Protein AF-A0A0S7WQP8-F1 (afdb_monomer)

Radius of gyration: 23.81 Å; Cα contacts (8 Å, |Δi|>4): 93; chains: 1; bounding box: 30×78×49 Å

Solvent-accessible surface area (backbone atoms only — not comparable to full-atom values): 6131 Å² total; per-residue (Å²): 136,82,84,69,79,60,65,67,52,53,52,51,51,52,51,50,54,52,50,60,65,62,56,69,69,72,78,66,79,83,74,61,92,82,62,80,79,69,82,63,61,58,80,59,18,74,70,36,51,55,74,55,48,72,45,39,51,50,76,40,57,34,70,70,79,49,92,58,90,68,17,20,76,43,75,50,67,76,52,100,57,60,54,73,49,70,92,72,92,73,80,77,84,133

Sequence (94 aa):
MARPLLEMKASRIAALLIMLAVVSPLAVNALSAEAQDNLLQNPGFEDGAAGWEYSGGVLTYTNNPVYCGSRAAIFIISEAEGYIYQTIPVSPEA

Mean predicted aligned error: 14.84 Å

pLDDT: mean 77.84, std 21.51, range [47.09, 98.38]

Structure (mmCIF, N/CA/C/O backbone):
data_AF-A0A0S7WQP8-F1
#
_entry.id   AF-A0A0S7WQP8-F1
#
loop_
_atom_site.group_PDB
_atom_site.id
_atom_site.type_symbol
_atom_site.label_atom_id
_atom_site.label_alt_id
_atom_site.label_comp_id
_atom_site.label_asym_id
_atom_site.label_entity_id
_atom_site.label_seq_id
_atom_site.pdbx_PDB_ins_code
_atom_site.Cartn_x
_atom_site.Cartn_y
_atom_site.Cartn_z
_atom_site.occupancy
_atom_site.B_iso_or_equiv
_atom_site.auth_seq_id
_atom_site.auth_comp_id
_atom_site.auth_asym_id
_atom_site.auth_atom_id
_atom_site.pdbx_PDB_model_num
ATOM 1 N N . MET A 1 1 ? 9.859 -61.996 34.574 1.00 49.06 1 MET A N 1
ATOM 2 C CA . MET A 1 1 ? 8.884 -61.295 33.708 1.00 49.06 1 MET A CA 1
ATOM 3 C C . MET A 1 1 ? 9.325 -59.850 33.551 1.00 49.06 1 MET A C 1
ATOM 5 O O . MET A 1 1 ? 9.248 -59.094 34.508 1.00 49.06 1 MET A O 1
ATOM 9 N N . ALA A 1 2 ? 9.849 -59.484 32.383 1.00 47.34 2 ALA A N 1
ATOM 10 C CA . ALA A 1 2 ? 10.238 -58.113 32.072 1.0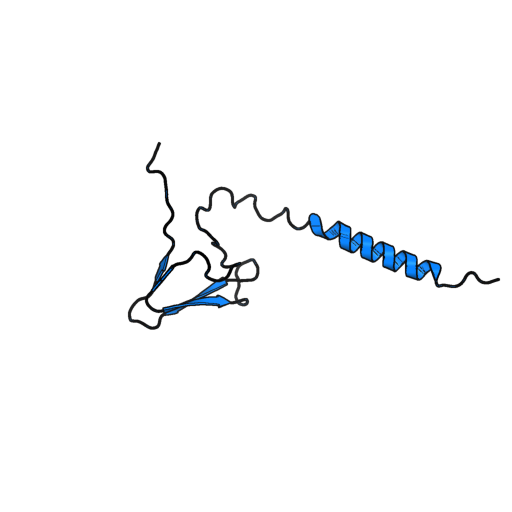0 47.34 2 ALA A CA 1
ATOM 11 C C . ALA A 1 2 ? 9.007 -57.350 31.554 1.00 47.34 2 ALA A C 1
ATOM 13 O O . ALA A 1 2 ? 8.452 -57.721 30.522 1.00 47.34 2 ALA A O 1
ATOM 14 N N . ARG A 1 3 ? 8.563 -56.307 32.271 1.00 52.78 3 ARG A N 1
ATOM 15 C CA . ARG A 1 3 ? 7.616 -55.315 31.730 1.00 52.78 3 ARG A CA 1
ATOM 16 C C . ARG A 1 3 ? 8.320 -54.608 30.563 1.00 52.78 3 ARG A C 1
ATOM 18 O O . ARG A 1 3 ? 9.387 -54.038 30.793 1.00 52.78 3 ARG A O 1
ATOM 25 N N . PRO A 1 4 ? 7.809 -54.678 29.324 1.00 52.72 4 PRO A N 1
ATOM 26 C CA . PRO A 1 4 ? 8.564 -54.224 28.171 1.00 52.72 4 PRO A CA 1
ATOM 27 C C . PRO A 1 4 ? 8.600 -52.695 28.111 1.00 52.72 4 PRO A C 1
ATOM 29 O O . PRO A 1 4 ? 7.637 -52.008 28.445 1.00 52.72 4 PRO A O 1
ATOM 32 N N . LEU A 1 5 ? 9.730 -52.191 27.623 1.00 52.19 5 LEU A N 1
ATOM 33 C CA . LEU A 1 5 ? 10.133 -50.802 27.361 1.00 52.19 5 LEU A CA 1
ATOM 34 C C . LEU A 1 5 ? 9.134 -49.929 26.550 1.00 52.19 5 LEU A C 1
ATOM 36 O O . LEU A 1 5 ? 9.464 -48.793 26.202 1.00 52.19 5 LEU A O 1
ATOM 40 N N . LEU A 1 6 ? 7.958 -50.456 26.196 1.00 52.19 6 LEU A N 1
ATOM 41 C CA . LEU A 1 6 ? 6.955 -4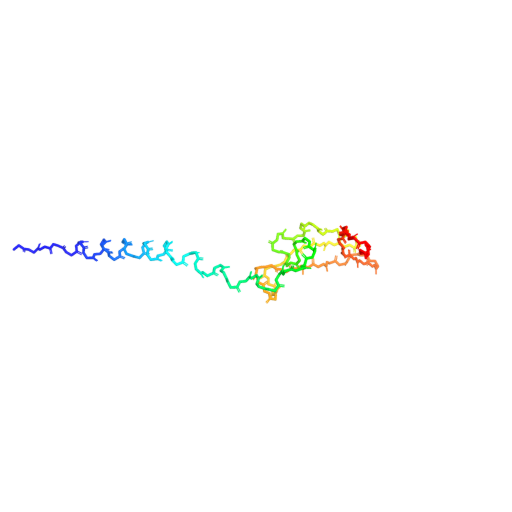9.824 25.335 1.00 52.19 6 LEU A CA 1
ATOM 42 C C . LEU A 1 6 ? 6.152 -48.736 26.073 1.00 52.19 6 LEU A C 1
ATOM 44 O O . LEU A 1 6 ? 5.906 -47.667 25.518 1.00 52.19 6 LEU A O 1
ATOM 48 N N . GLU A 1 7 ? 5.838 -48.962 27.351 1.00 53.31 7 GLU A N 1
ATOM 49 C CA . GLU A 1 7 ? 5.044 -48.045 28.191 1.00 53.31 7 GLU A CA 1
ATOM 50 C C . GLU A 1 7 ? 5.738 -46.683 28.407 1.00 53.31 7 GLU A C 1
ATOM 52 O O . GLU A 1 7 ? 5.098 -45.633 28.456 1.00 53.31 7 GLU A O 1
ATOM 57 N N . MET A 1 8 ? 7.076 -46.666 28.466 1.00 53.44 8 MET A N 1
ATOM 58 C CA . MET A 1 8 ? 7.849 -45.447 28.741 1.00 53.44 8 MET A CA 1
ATOM 59 C C . MET A 1 8 ? 8.024 -44.546 27.504 1.00 53.44 8 MET A C 1
ATOM 61 O O . MET A 1 8 ? 8.244 -43.343 27.643 1.00 53.44 8 MET A O 1
ATOM 65 N N . LYS A 1 9 ? 7.925 -45.098 26.285 1.00 53.00 9 LYS A N 1
ATOM 66 C CA . LYS A 1 9 ? 8.028 -44.327 25.031 1.00 53.00 9 LYS A CA 1
ATOM 67 C C . LYS A 1 9 ? 6.686 -43.712 24.634 1.00 53.00 9 LYS A C 1
ATOM 69 O O . LYS A 1 9 ? 6.658 -42.548 24.244 1.00 53.00 9 LYS A O 1
ATOM 74 N N . ALA A 1 10 ? 5.584 -44.443 24.813 1.00 50.59 10 ALA A N 1
ATOM 75 C CA . ALA A 1 10 ? 4.235 -43.934 24.555 1.00 50.59 10 ALA A CA 1
ATOM 76 C C . ALA A 1 10 ? 3.868 -42.768 25.493 1.00 50.59 10 ALA A C 1
ATOM 78 O O . ALA A 1 10 ? 3.335 -41.760 25.039 1.00 50.59 10 ALA A O 1
ATOM 79 N N . SER A 1 11 ? 4.253 -42.852 26.775 1.00 53.97 11 SER A N 1
ATOM 80 C CA . SER A 1 11 ? 4.043 -41.777 27.757 1.00 53.97 11 SER A CA 1
ATOM 81 C C . SER A 1 11 ? 4.808 -40.490 27.412 1.00 53.97 11 SER A C 1
ATOM 83 O O . SER A 1 11 ? 4.258 -39.399 27.537 1.00 53.97 11 SER A O 1
ATOM 85 N N . ARG A 1 12 ? 6.041 -40.595 26.892 1.00 53.88 12 ARG A N 1
ATOM 86 C CA . ARG A 1 12 ? 6.823 -39.429 26.441 1.00 53.88 12 ARG A CA 1
ATOM 87 C C . ARG A 1 12 ? 6.249 -38.789 25.179 1.00 53.88 12 ARG A C 1
ATOM 89 O O . ARG A 1 12 ? 6.261 -37.572 25.080 1.00 53.88 12 ARG A O 1
ATOM 96 N N . ILE A 1 13 ? 5.732 -39.586 24.242 1.00 54.59 13 ILE A N 1
ATOM 97 C CA . ILE A 1 13 ? 5.128 -39.088 22.994 1.00 54.59 13 ILE A CA 1
ATOM 98 C C . ILE A 1 13 ? 3.780 -38.411 23.273 1.00 54.59 13 ILE A C 1
ATOM 100 O O . ILE A 1 13 ? 3.540 -37.319 22.768 1.00 54.59 13 ILE A O 1
ATOM 104 N N . ALA A 1 14 ? 2.938 -38.994 24.132 1.00 53.28 14 ALA A N 1
ATOM 105 C CA . ALA A 1 14 ? 1.694 -38.361 24.567 1.00 53.28 14 ALA A CA 1
ATOM 106 C C . ALA A 1 14 ? 1.961 -37.072 25.365 1.00 53.28 14 ALA A C 1
ATOM 108 O O . ALA A 1 14 ? 1.317 -36.058 25.117 1.00 53.28 14 ALA A O 1
ATOM 109 N N . ALA A 1 15 ? 2.961 -37.068 26.255 1.00 54.12 15 ALA A N 1
ATOM 110 C CA . ALA A 1 15 ? 3.372 -35.863 26.976 1.00 54.12 15 ALA A CA 1
ATOM 111 C C . ALA A 1 15 ? 3.956 -34.783 26.046 1.00 54.12 15 ALA A C 1
ATOM 113 O O . ALA A 1 15 ? 3.666 -33.609 26.247 1.00 54.12 15 ALA A O 1
ATOM 114 N N . LEU A 1 16 ? 4.723 -35.148 25.007 1.00 52.12 16 LEU A N 1
ATOM 115 C CA . LEU A 1 16 ? 5.216 -34.193 24.004 1.00 52.12 16 LEU A CA 1
ATOM 116 C C . LEU A 1 16 ? 4.088 -33.623 23.137 1.00 52.12 16 LEU A C 1
ATOM 118 O O . LEU A 1 16 ? 4.118 -32.435 22.850 1.00 52.12 16 LEU A O 1
ATOM 122 N N . LEU A 1 17 ? 3.094 -34.425 22.745 1.00 51.94 17 LEU A N 1
ATOM 123 C CA . LEU A 1 17 ? 1.939 -33.947 21.972 1.00 51.94 17 LEU A CA 1
ATOM 124 C C . LEU A 1 17 ? 1.010 -33.057 22.812 1.00 51.94 17 LEU A C 1
ATOM 126 O O . LEU A 1 17 ? 0.484 -32.075 22.298 1.00 51.94 17 LEU A O 1
ATOM 130 N N . ILE A 1 18 ? 0.865 -33.340 24.110 1.00 52.62 18 ILE A N 1
ATOM 131 C CA . ILE A 1 18 ? 0.120 -32.482 25.043 1.00 52.62 18 ILE A CA 1
ATOM 132 C C . ILE A 1 18 ? 0.907 -31.195 25.345 1.00 52.62 18 ILE A C 1
ATOM 134 O O . ILE A 1 18 ? 0.320 -30.119 25.338 1.00 52.62 18 ILE A O 1
ATOM 138 N N . MET A 1 19 ? 2.233 -31.251 25.528 1.00 51.62 19 MET A N 1
ATOM 139 C CA . MET A 1 19 ? 3.052 -30.038 25.683 1.00 51.62 19 MET A CA 1
ATOM 140 C C . MET A 1 19 ? 3.093 -29.198 24.398 1.00 51.62 19 MET A C 1
ATOM 142 O O . MET A 1 19 ? 3.027 -27.976 24.480 1.00 51.62 19 MET A O 1
ATOM 146 N N . LEU A 1 20 ? 3.114 -29.821 23.215 1.00 47.09 20 LEU A N 1
ATOM 147 C CA . LEU A 1 20 ? 3.046 -29.108 21.937 1.00 47.09 20 LEU A CA 1
ATOM 148 C C . LEU A 1 20 ? 1.671 -28.453 21.716 1.00 47.09 20 LEU A C 1
ATOM 150 O O . LEU A 1 20 ? 1.615 -27.379 21.136 1.00 47.09 20 LEU A O 1
ATOM 154 N N . ALA A 1 21 ? 0.585 -29.038 22.237 1.00 50.62 21 ALA A N 1
ATOM 155 C CA . ALA A 1 21 ? -0.763 -28.465 22.167 1.00 50.62 21 ALA A CA 1
ATOM 156 C C . ALA A 1 21 ? -1.040 -27.356 23.207 1.00 50.62 21 ALA A C 1
ATOM 158 O O . ALA A 1 21 ? -1.935 -26.540 23.001 1.00 50.62 21 ALA A O 1
ATOM 159 N N . VAL A 1 22 ? -0.286 -27.298 24.312 1.00 48.53 22 VAL A N 1
ATOM 160 C CA . VAL A 1 22 ? -0.473 -26.293 25.384 1.00 48.5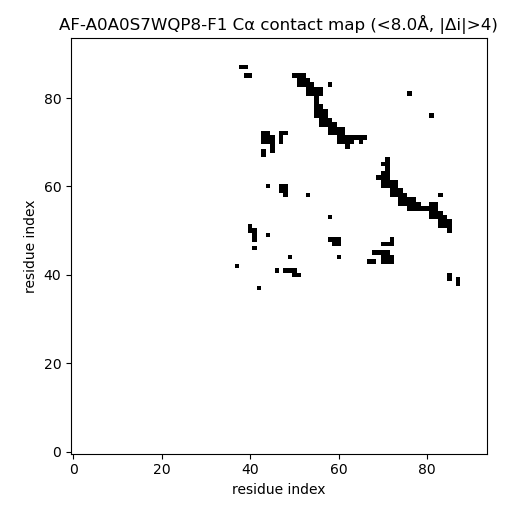3 22 VAL A CA 1
ATOM 161 C C . VAL A 1 22 ? 0.458 -25.083 25.229 1.00 48.53 22 VAL A C 1
ATOM 163 O O . VAL A 1 22 ? 0.145 -24.007 25.731 1.00 48.53 22 VAL A O 1
ATOM 166 N N . VAL A 1 23 ? 1.571 -25.202 24.497 1.00 47.78 23 VAL A N 1
ATOM 167 C CA . VAL A 1 23 ? 2.476 -24.062 24.237 1.00 47.78 23 VAL A CA 1
ATOM 168 C C . VAL A 1 23 ? 1.947 -23.136 23.126 1.00 47.78 23 VAL A C 1
ATOM 170 O O . VAL A 1 23 ? 2.336 -21.972 23.055 1.00 47.78 23 VAL A O 1
ATOM 173 N N . SER A 1 24 ? 1.008 -23.594 22.294 1.00 50.91 24 SER A N 1
ATOM 174 C CA . SER A 1 24 ? 0.507 -22.824 21.146 1.00 50.91 24 SER A CA 1
ATOM 175 C C . SER A 1 24 ? -0.381 -21.600 21.444 1.00 50.91 24 SER A C 1
ATOM 177 O O . SER A 1 24 ? -0.426 -20.739 20.571 1.00 50.91 24 SER A O 1
ATOM 179 N N . PRO A 1 25 ? -1.052 -21.423 22.604 1.00 48.66 25 PRO A N 1
ATOM 180 C CA . PRO A 1 25 ? -1.804 -20.184 22.844 1.00 48.66 25 PRO A CA 1
ATOM 181 C C . PRO A 1 25 ? -1.004 -19.064 23.527 1.00 48.66 25 PRO A C 1
ATOM 183 O O . PRO A 1 25 ? -1.430 -17.916 23.488 1.00 48.66 25 PRO A O 1
ATOM 186 N N . LEU A 1 26 ? 0.127 -19.350 24.186 1.00 48.31 26 LEU A N 1
ATOM 187 C CA . LEU A 1 26 ? 0.744 -18.375 25.107 1.00 48.31 26 LEU A CA 1
ATOM 188 C C . LEU A 1 26 ? 1.762 -17.425 24.457 1.00 48.31 26 LEU A C 1
ATOM 190 O O . LEU A 1 26 ? 2.100 -16.406 25.055 1.00 48.31 26 LEU A O 1
ATOM 194 N N . ALA A 1 27 ? 2.217 -17.705 23.234 1.00 48.06 27 ALA A N 1
ATOM 195 C CA . ALA A 1 27 ? 3.138 -16.832 22.499 1.00 48.06 27 ALA A CA 1
ATOM 196 C C . ALA A 1 27 ? 2.443 -15.879 21.507 1.00 48.06 27 ALA A C 1
ATOM 198 O O . ALA A 1 27 ? 3.125 -15.197 20.749 1.00 48.06 27 ALA A O 1
ATOM 199 N N . VAL A 1 28 ? 1.107 -15.807 21.500 1.00 48.75 28 VAL A N 1
ATOM 200 C CA . VAL A 1 28 ? 0.366 -14.878 20.620 1.00 48.75 28 VAL A CA 1
ATOM 201 C C . VAL A 1 28 ? 0.040 -13.552 21.328 1.00 48.75 28 VAL A C 1
ATOM 203 O O . VAL A 1 28 ? -0.260 -12.554 20.683 1.00 48.75 28 VAL A O 1
ATOM 206 N N . ASN A 1 29 ? 0.192 -13.474 22.653 1.00 50.28 29 ASN A N 1
ATOM 207 C CA . ASN A 1 29 ? -0.278 -12.325 23.437 1.00 50.28 29 ASN A CA 1
ATOM 208 C C . ASN A 1 29 ? 0.778 -11.229 23.690 1.00 50.28 29 ASN A C 1
ATOM 210 O O . ASN A 1 29 ? 0.544 -10.342 24.507 1.00 50.28 29 ASN A O 1
ATOM 214 N N . ALA A 1 30 ? 1.921 -11.254 22.995 1.00 52.09 30 ALA A N 1
ATOM 215 C CA . ALA A 1 30 ? 2.977 -10.238 23.123 1.00 52.09 30 ALA A CA 1
ATOM 216 C C . ALA A 1 30 ? 3.105 -9.293 21.907 1.00 52.09 30 ALA A C 1
ATOM 218 O O . ALA A 1 30 ? 4.106 -8.594 21.785 1.00 52.09 30 ALA A O 1
ATOM 219 N N . LEU A 1 31 ? 2.116 -9.246 21.007 1.00 53.19 31 LEU A N 1
ATOM 220 C CA . LEU A 1 31 ? 2.132 -8.375 19.821 1.00 53.19 31 LEU A CA 1
ATOM 221 C C . LEU A 1 31 ? 0.771 -7.701 19.601 1.00 53.19 31 LEU A C 1
ATOM 223 O O . LEU A 1 31 ? 0.083 -8.036 18.649 1.00 53.19 31 LEU A O 1
ATOM 227 N N . SER A 1 32 ? 0.348 -6.782 20.475 1.00 53.53 32 SER A N 1
ATOM 228 C CA . SER A 1 32 ? -0.710 -5.813 20.106 1.00 53.53 32 SER A CA 1
ATOM 229 C C . SER A 1 32 ? -0.932 -4.666 21.107 1.00 53.53 32 SER A C 1
ATOM 231 O O . SER A 1 32 ? -1.927 -3.958 20.986 1.00 53.53 32 SER A O 1
ATOM 233 N N . ALA A 1 33 ? -0.075 -4.443 22.107 1.00 49.06 33 ALA A N 1
ATOM 234 C CA . ALA A 1 33 ? -0.328 -3.356 23.065 1.00 49.06 33 ALA A CA 1
ATOM 235 C C . ALA A 1 33 ? -0.094 -1.942 22.477 1.00 49.06 33 ALA A C 1
ATOM 237 O O . ALA A 1 33 ? -0.576 -0.972 23.043 1.00 49.06 33 ALA A O 1
ATOM 238 N N . GLU A 1 34 ? 0.577 -1.834 21.322 1.00 50.09 34 GLU A N 1
ATOM 239 C CA . GLU A 1 34 ? 0.816 -0.573 20.587 1.00 50.09 34 GLU A CA 1
ATOM 240 C C . GLU A 1 34 ? -0.017 -0.475 19.288 1.00 50.09 34 GLU A C 1
ATOM 242 O O . GLU A 1 34 ? 0.101 0.484 18.532 1.00 50.09 34 GLU A O 1
ATOM 247 N N . ALA A 1 35 ? -0.865 -1.467 18.984 1.00 54.69 35 ALA A N 1
ATOM 248 C CA . ALA A 1 35 ? -1.715 -1.454 17.785 1.00 54.69 35 ALA A CA 1
ATOM 249 C C . ALA A 1 35 ? -3.053 -0.737 18.028 1.00 54.69 35 ALA A C 1
ATOM 251 O O . ALA A 1 35 ? -4.032 -1.004 17.333 1.00 54.69 35 ALA A O 1
ATOM 252 N N . GLN A 1 36 ? -3.127 0.117 19.050 1.00 56.16 36 GLN A N 1
ATOM 253 C CA . GLN A 1 36 ? -4.415 0.595 19.530 1.00 56.16 36 GLN A CA 1
ATOM 254 C C . GLN A 1 36 ? -5.010 1.757 18.716 1.00 56.16 36 GLN A C 1
ATOM 256 O O . GLN A 1 36 ? -6.158 2.066 18.970 1.00 56.16 36 GLN A O 1
ATOM 261 N N . ASP A 1 37 ? -4.339 2.314 17.694 1.00 72.50 37 ASP A N 1
ATOM 262 C CA . ASP A 1 37 ? -4.949 3.338 16.809 1.00 72.50 37 ASP A CA 1
ATOM 263 C C . ASP A 1 37 ? -4.408 3.350 15.357 1.00 72.50 37 ASP A C 1
ATOM 265 O O . ASP A 1 37 ? -4.386 4.387 14.692 1.00 72.50 37 ASP A O 1
ATOM 269 N N . ASN A 1 38 ? -3.945 2.219 14.807 1.00 85.50 38 ASN A N 1
ATOM 270 C CA . ASN A 1 38 ? -3.601 2.203 13.378 1.00 85.50 38 ASN A CA 1
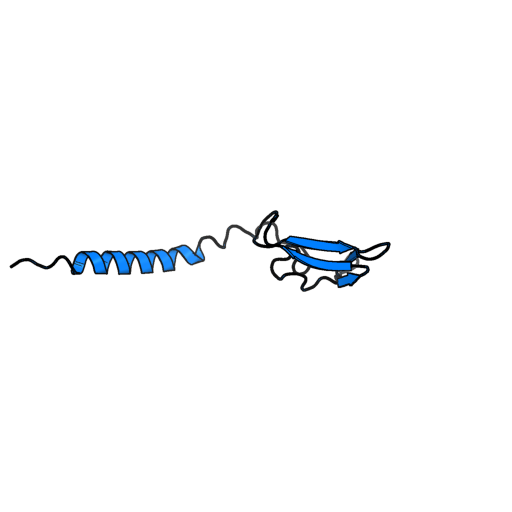ATOM 271 C C . ASN A 1 38 ? -4.861 2.000 12.526 1.00 85.50 38 ASN A C 1
ATOM 273 O O . ASN A 1 38 ? -5.425 0.909 12.491 1.00 85.50 38 ASN A O 1
ATOM 277 N N . LEU A 1 39 ? -5.283 3.054 11.826 1.00 91.50 39 LEU A N 1
ATOM 278 C CA . LEU A 1 39 ? -6.451 3.014 10.944 1.00 91.50 39 LEU A CA 1
ATOM 279 C C . LEU A 1 39 ? -6.177 2.339 9.591 1.00 91.50 39 LEU A C 1
ATOM 281 O O . LEU A 1 39 ? -7.123 2.028 8.867 1.00 91.50 39 LEU A O 1
ATOM 285 N N . LEU A 1 40 ? -4.908 2.140 9.223 1.00 94.19 40 LEU A N 1
ATOM 286 C CA . LEU A 1 40 ? -4.547 1.486 7.970 1.00 94.19 40 LEU A CA 1
ATOM 287 C C . LEU A 1 40 ? -4.952 0.014 8.010 1.00 94.19 40 LEU A C 1
ATOM 289 O O . LEU A 1 40 ? -4.720 -0.698 8.988 1.00 94.19 40 LEU A O 1
ATOM 293 N N . GLN A 1 41 ? -5.495 -0.466 6.900 1.00 94.19 41 GLN A N 1
ATOM 294 C CA . GLN A 1 41 ? -5.740 -1.886 6.701 1.00 94.19 41 GLN A CA 1
ATOM 295 C C . GLN A 1 41 ? -4.432 -2.561 6.292 1.00 94.19 41 GLN A C 1
ATOM 297 O O . GLN A 1 41 ? -3.711 -2.046 5.448 1.00 94.19 41 GLN A O 1
ATOM 302 N N . ASN A 1 42 ? -4.099 -3.718 6.869 1.00 95.44 42 ASN A N 1
ATOM 303 C CA . ASN A 1 42 ? -2.881 -4.459 6.504 1.00 95.44 42 ASN A CA 1
ATOM 304 C C . ASN A 1 42 ? -1.597 -3.573 6.452 1.00 95.44 42 ASN A C 1
ATOM 306 O O . ASN A 1 42 ? -0.889 -3.552 5.440 1.00 95.44 42 ASN A O 1
ATOM 310 N N . PRO A 1 43 ? -1.263 -2.824 7.526 1.00 94.06 43 PRO A N 1
ATOM 311 C CA . PRO A 1 43 ? -0.117 -1.907 7.524 1.00 94.06 43 PRO A CA 1
ATOM 312 C C . PRO A 1 43 ? 1.241 -2.622 7.455 1.00 94.06 43 PRO A C 1
ATOM 314 O O . PRO A 1 43 ? 2.241 -2.009 7.095 1.00 94.06 43 PRO A O 1
ATOM 317 N N . GLY A 1 44 ? 1.282 -3.908 7.819 1.00 94.56 44 GLY A N 1
ATOM 318 C CA . GLY A 1 44 ? 2.489 -4.737 7.788 1.00 94.56 44 GLY A CA 1
ATOM 319 C C . GLY A 1 44 ? 2.665 -5.565 6.512 1.00 94.56 44 GLY A C 1
ATOM 320 O O . GLY A 1 44 ? 3.674 -6.243 6.389 1.00 94.56 44 GLY A O 1
ATOM 321 N N . PHE A 1 45 ? 1.717 -5.533 5.566 1.00 97.19 45 PHE A N 1
ATOM 322 C CA . PHE A 1 45 ? 1.737 -6.353 4.340 1.00 97.19 45 PHE A CA 1
ATOM 323 C C . PHE A 1 45 ? 1.724 -7.877 4.573 1.00 97.19 45 PHE A C 1
ATOM 325 O O . PHE A 1 45 ? 2.071 -8.666 3.688 1.00 97.19 45 PHE A O 1
ATOM 332 N N . GLU A 1 46 ?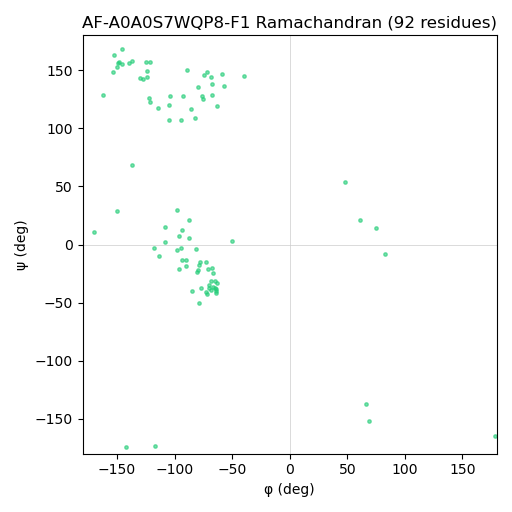 1.279 -8.317 5.751 1.00 97.06 46 GLU A N 1
ATOM 333 C CA . GLU A 1 46 ? 1.155 -9.738 6.096 1.00 97.06 46 GLU A CA 1
ATOM 334 C C . GLU A 1 46 ? 0.070 -10.435 5.260 1.00 97.06 46 GLU A C 1
ATOM 336 O O . GLU A 1 46 ? 0.194 -11.622 4.953 1.00 97.06 46 GLU A O 1
ATOM 341 N N . ASP A 1 47 ? -0.913 -9.683 4.758 1.00 96.50 47 ASP A N 1
ATOM 342 C CA . ASP A 1 47 ? -1.878 -10.149 3.750 1.00 96.50 47 ASP A CA 1
ATOM 343 C C . ASP A 1 47 ? -1.497 -9.720 2.315 1.00 96.50 47 ASP A C 1
ATOM 345 O O . ASP A 1 47 ? -2.329 -9.466 1.445 1.00 96.50 47 ASP A O 1
ATOM 349 N N . GLY A 1 48 ? -0.194 -9.582 2.055 1.00 95.62 48 GLY A N 1
ATOM 350 C CA . GLY A 1 48 ? 0.317 -9.103 0.775 1.00 95.62 48 GLY A CA 1
ATOM 351 C C . GLY A 1 48 ? -0.061 -7.642 0.526 1.00 95.62 48 GLY A C 1
ATOM 352 O O . GLY A 1 48 ? 0.030 -6.817 1.431 1.00 95.62 48 GLY A O 1
ATOM 353 N N . ALA A 1 49 ? -0.485 -7.320 -0.699 1.00 96.44 49 ALA A N 1
ATOM 354 C CA . ALA A 1 49 ? -0.902 -5.970 -1.095 1.00 96.44 49 ALA A CA 1
ATOM 355 C C . ALA A 1 49 ? -2.392 -5.673 -0.819 1.00 96.44 49 ALA A C 1
ATOM 357 O O . ALA A 1 49 ? -2.889 -4.623 -1.217 1.00 96.44 49 ALA A O 1
ATOM 358 N N . ALA A 1 50 ? -3.127 -6.582 -0.165 1.00 96.62 50 ALA A N 1
ATOM 359 C CA . ALA A 1 50 ? -4.550 -6.388 0.107 1.00 96.62 50 ALA A CA 1
ATOM 360 C C . ALA A 1 50 ? -4.799 -5.092 0.901 1.00 96.62 50 ALA A C 1
ATOM 362 O O . ALA A 1 50 ? -4.071 -4.790 1.850 1.00 96.62 50 ALA A O 1
ATOM 363 N N . GLY A 1 51 ? -5.821 -4.333 0.495 1.00 95.75 51 GLY A N 1
ATOM 364 C CA . GLY A 1 51 ? -6.185 -3.042 1.089 1.00 95.75 51 GLY A CA 1
ATOM 365 C C . GLY A 1 51 ? -5.378 -1.844 0.576 1.00 95.75 51 GLY A C 1
ATOM 366 O O . GLY A 1 51 ? -5.743 -0.716 0.887 1.00 95.75 51 GLY A O 1
ATOM 367 N N . TRP A 1 52 ? -4.322 -2.060 -0.215 1.00 97.88 52 TRP A N 1
ATOM 368 C CA . TRP A 1 52 ? -3.504 -0.998 -0.801 1.00 97.88 52 TRP A CA 1
ATOM 369 C C . TRP A 1 52 ? -3.816 -0.798 -2.283 1.00 97.88 52 TRP A C 1
ATOM 371 O O . TRP A 1 52 ? -3.742 -1.733 -3.079 1.00 97.88 52 TRP A O 1
ATOM 381 N N . GLU A 1 53 ? -4.090 0.446 -2.653 1.00 98.38 53 GLU A N 1
ATOM 382 C CA . GLU A 1 53 ? -4.174 0.885 -4.043 1.00 98.38 53 GLU A CA 1
ATOM 383 C C . GLU A 1 53 ? -2.792 1.346 -4.521 1.00 98.38 53 GLU A C 1
ATOM 385 O O . GLU A 1 53 ? -1.978 1.833 -3.729 1.00 98.38 53 GLU A O 1
ATOM 390 N N . TYR A 1 54 ? -2.511 1.203 -5.816 1.00 98.06 54 TYR A N 1
ATOM 391 C CA . TYR A 1 54 ? -1.234 1.609 -6.398 1.00 98.06 54 TYR A CA 1
ATOM 392 C C . TYR A 1 54 ? -1.367 2.046 -7.857 1.00 98.06 54 TYR A C 1
ATOM 394 O O . TYR A 1 54 ? -2.252 1.597 -8.583 1.00 98.06 54 TYR A O 1
ATOM 402 N N . SER A 1 55 ? -0.457 2.917 -8.293 1.00 98.38 55 SER A N 1
ATOM 403 C CA . SER A 1 55 ? -0.349 3.372 -9.683 1.00 98.38 55 SER A CA 1
ATOM 404 C C . SER A 1 55 ? 1.107 3.670 -10.047 1.00 98.38 55 SER A C 1
ATOM 406 O O . SER A 1 55 ? 1.931 3.910 -9.162 1.00 98.38 55 SER A O 1
ATOM 408 N N . GLY A 1 56 ? 1.439 3.635 -11.339 1.00 98.31 56 GLY A N 1
ATOM 409 C CA . GLY A 1 56 ? 2.796 3.896 -11.839 1.00 98.31 56 GLY A CA 1
ATOM 410 C C . GLY A 1 56 ? 3.807 2.762 -11.606 1.00 98.31 56 GLY A C 1
ATOM 411 O O . GLY A 1 56 ? 5.021 2.953 -11.721 1.00 98.31 56 GLY A O 1
ATOM 412 N N . GLY A 1 57 ? 3.331 1.567 -11.250 1.00 98.00 57 GLY A N 1
ATOM 413 C CA . GLY A 1 57 ? 4.182 0.429 -10.917 1.00 98.00 57 GLY A CA 1
ATOM 414 C C . GLY A 1 57 ? 3.407 -0.817 -10.502 1.00 98.00 57 GLY A C 1
ATOM 415 O O . GLY A 1 57 ? 2.197 -0.917 -10.702 1.00 98.00 57 GLY A O 1
ATOM 416 N N . VAL A 1 58 ? 4.118 -1.765 -9.890 1.00 98.06 58 VAL A N 1
ATOM 417 C CA . VAL A 1 58 ? 3.556 -3.001 -9.328 1.00 98.06 58 VAL A CA 1
ATOM 418 C C . VAL A 1 58 ? 3.868 -3.073 -7.839 1.00 98.06 58 VAL A C 1
ATOM 420 O O . VAL A 1 58 ? 5.037 -3.061 -7.445 1.00 98.06 58 VAL A O 1
ATOM 423 N N . LEU A 1 59 ? 2.824 -3.180 -7.016 1.00 98.38 59 LEU A N 1
ATOM 424 C CA . LEU A 1 59 ? 2.938 -3.474 -5.590 1.00 98.38 59 LEU A CA 1
ATOM 425 C C . LEU A 1 59 ? 2.824 -4.986 -5.355 1.00 98.38 59 LEU A C 1
ATOM 427 O O . LEU A 1 59 ? 1.880 -5.638 -5.798 1.00 98.38 59 LEU A O 1
ATOM 431 N N . THR A 1 60 ? 3.793 -5.546 -4.641 1.00 97.06 60 THR A N 1
ATOM 432 C CA . THR A 1 60 ? 3.820 -6.950 -4.220 1.00 97.06 60 THR A CA 1
ATOM 433 C C . THR A 1 60 ? 4.407 -7.070 -2.812 1.00 97.06 60 THR A C 1
ATOM 435 O O . THR A 1 60 ? 4.667 -6.061 -2.155 1.00 97.06 60 THR A O 1
ATOM 438 N N . TYR A 1 61 ? 4.617 -8.294 -2.333 1.00 96.81 61 TYR A N 1
ATOM 439 C CA . TYR A 1 61 ? 5.265 -8.560 -1.054 1.00 96.81 61 TYR A CA 1
ATOM 440 C C . TYR A 1 61 ? 6.520 -9.420 -1.221 1.00 96.81 61 TYR A C 1
ATOM 442 O O . TYR A 1 61 ? 6.665 -10.179 -2.178 1.00 96.81 61 TYR A O 1
ATOM 450 N N . THR A 1 62 ? 7.417 -9.328 -0.245 1.00 97.50 62 THR A N 1
ATOM 451 C CA . THR A 1 62 ? 8.559 -10.228 -0.074 1.00 97.50 62 THR A CA 1
ATOM 452 C C . THR A 1 62 ? 8.550 -10.843 1.314 1.00 97.50 62 THR A C 1
ATOM 454 O O . THR A 1 62 ? 7.984 -10.273 2.239 1.00 97.50 62 THR A O 1
ATOM 457 N N . ASN A 1 63 ? 9.210 -11.989 1.463 1.00 97.69 63 ASN A N 1
ATOM 458 C CA . ASN A 1 63 ? 9.490 -12.614 2.755 1.00 97.69 63 ASN A CA 1
ATOM 459 C C . ASN A 1 63 ? 10.908 -12.312 3.271 1.00 97.69 63 ASN A C 1
ATOM 461 O O . ASN A 1 63 ? 11.263 -12.732 4.369 1.00 97.69 63 ASN A O 1
ATOM 465 N N . ASN A 1 64 ? 11.736 -11.620 2.479 1.00 95.12 64 ASN A N 1
ATOM 466 C CA . ASN A 1 64 ? 13.084 -11.198 2.855 1.00 95.12 64 ASN A CA 1
ATOM 467 C C . ASN A 1 64 ? 13.574 -10.073 1.914 1.00 95.12 64 ASN A C 1
ATOM 469 O O . ASN A 1 64 ? 13.543 -10.264 0.695 1.00 95.12 64 ASN A O 1
ATOM 473 N N . PRO A 1 65 ? 14.064 -8.932 2.422 1.00 94.25 65 PRO A N 1
ATOM 474 C CA . PRO A 1 65 ? 14.106 -8.532 3.830 1.00 94.25 65 PRO A CA 1
ATOM 475 C C . PRO A 1 65 ? 12.721 -8.172 4.378 1.00 94.25 65 PRO A C 1
ATOM 477 O O . PRO A 1 65 ? 11.875 -7.654 3.656 1.00 94.25 65 PRO A O 1
ATOM 480 N N . VAL A 1 66 ? 12.513 -8.431 5.669 1.00 96.00 66 VAL A N 1
ATOM 481 C CA . VAL A 1 66 ? 11.324 -8.009 6.427 1.00 96.00 66 V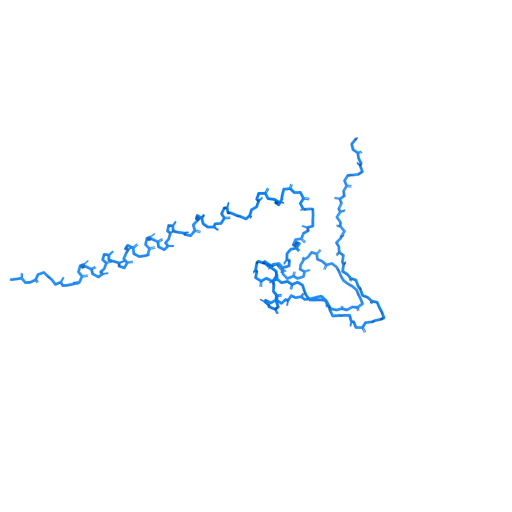AL A CA 1
ATOM 482 C C . VAL A 1 66 ? 11.773 -7.330 7.717 1.00 96.00 66 VAL A C 1
ATOM 484 O O . VAL A 1 66 ? 12.790 -7.715 8.294 1.00 96.00 66 VAL A O 1
ATOM 487 N N . TYR A 1 67 ? 11.055 -6.293 8.150 1.00 90.81 67 TYR A N 1
ATOM 488 C CA . TYR A 1 67 ? 11.368 -5.593 9.402 1.00 90.81 67 TYR A CA 1
ATOM 489 C C . TYR A 1 67 ? 10.853 -6.375 10.616 1.00 90.81 67 TYR A C 1
ATOM 491 O O . TYR A 1 67 ? 11.592 -6.646 11.560 1.00 90.81 67 TYR A O 1
ATOM 499 N N . CYS A 1 68 ? 9.583 -6.766 10.562 1.00 88.69 68 CYS A N 1
ATOM 500 C CA . CYS A 1 68 ? 8.914 -7.626 11.524 1.00 88.69 68 CYS A CA 1
ATOM 501 C C . CYS A 1 68 ? 7.893 -8.495 10.778 1.00 88.69 68 CYS A C 1
ATOM 503 O O . CYS A 1 68 ? 7.621 -8.248 9.606 1.00 88.69 68 CYS A O 1
ATOM 505 N N . GLY A 1 69 ? 7.351 -9.515 11.444 1.00 93.31 69 GLY A N 1
ATOM 506 C CA . GLY A 1 69 ? 6.418 -10.436 10.800 1.00 93.31 69 GLY A CA 1
ATOM 507 C C . GLY A 1 69 ? 7.094 -11.320 9.750 1.00 93.31 69 GLY A C 1
ATOM 508 O O . GLY A 1 69 ? 8.268 -11.674 9.883 1.00 93.31 69 GLY A O 1
ATOM 509 N N . SER A 1 70 ? 6.326 -11.739 8.746 1.00 96.62 70 SER A N 1
ATOM 510 C CA . SER A 1 70 ? 6.786 -12.646 7.689 1.00 96.62 70 SER A CA 1
ATOM 511 C C . SER A 1 70 ? 6.830 -11.984 6.320 1.00 96.62 70 SER A C 1
ATOM 513 O O . SER A 1 70 ? 7.339 -12.609 5.383 1.00 96.62 70 SER A O 1
ATOM 515 N N . ARG A 1 71 ? 6.277 -10.775 6.168 1.00 97.56 71 ARG A N 1
ATOM 516 C CA . ARG A 1 71 ? 6.186 -10.085 4.883 1.00 97.56 71 ARG A CA 1
ATOM 517 C C . ARG A 1 71 ? 6.529 -8.601 4.996 1.00 97.56 71 ARG A C 1
ATOM 519 O O . ARG A 1 71 ? 6.485 -7.994 6.054 1.00 97.56 71 ARG A O 1
ATOM 526 N N . ALA A 1 72 ? 6.912 -8.026 3.864 1.00 97.19 72 ALA A N 1
ATOM 527 C CA . ALA A 1 72 ? 7.073 -6.590 3.676 1.00 97.19 72 ALA A CA 1
ATOM 528 C C . ALA A 1 72 ? 6.688 -6.223 2.240 1.00 97.19 72 ALA A C 1
ATOM 530 O O . ALA A 1 72 ? 6.782 -7.064 1.342 1.00 97.19 72 ALA A O 1
ATOM 531 N N . ALA A 1 73 ? 6.280 -4.977 2.005 1.00 97.38 73 ALA A N 1
ATOM 532 C CA . ALA A 1 73 ? 6.005 -4.495 0.657 1.00 97.38 73 ALA A CA 1
ATOM 533 C C . ALA A 1 73 ? 7.272 -4.382 -0.194 1.00 97.38 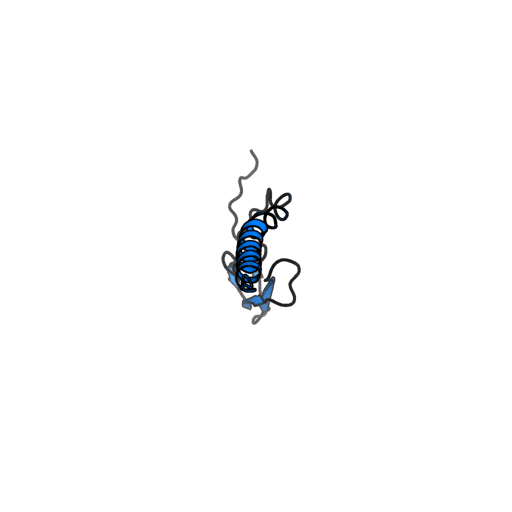73 ALA A C 1
ATOM 535 O O . ALA A 1 73 ? 8.321 -3.934 0.269 1.00 97.38 73 ALA A O 1
ATOM 536 N N . ILE A 1 74 ? 7.122 -4.686 -1.480 1.00 97.31 74 ILE A N 1
ATOM 537 C CA . ILE A 1 74 ? 8.011 -4.218 -2.540 1.00 97.31 74 ILE A CA 1
ATOM 538 C C . ILE A 1 74 ? 7.154 -3.467 -3.549 1.00 97.31 74 ILE A C 1
ATOM 540 O O . ILE A 1 74 ? 6.188 -4.016 -4.077 1.00 97.31 74 ILE A O 1
ATOM 544 N N . PHE A 1 75 ? 7.542 -2.232 -3.850 1.00 98.12 75 PHE A N 1
ATOM 545 C CA . PHE A 1 75 ? 6.930 -1.447 -4.909 1.00 98.12 75 PHE A CA 1
ATOM 546 C C . PHE A 1 75 ? 7.948 -1.194 -6.020 1.00 98.12 75 PHE A C 1
ATOM 548 O O . PHE A 1 75 ? 8.998 -0.593 -5.791 1.00 98.12 75 PHE A O 1
ATOM 555 N N . ILE A 1 76 ? 7.650 -1.701 -7.217 1.00 97.81 76 ILE A N 1
ATOM 556 C CA . ILE A 1 76 ? 8.506 -1.572 -8.399 1.00 97.81 76 ILE A CA 1
ATOM 557 C C . ILE A 1 76 ? 7.874 -0.528 -9.310 1.00 97.81 76 ILE A C 1
ATOM 559 O O . ILE A 1 76 ? 6.850 -0.793 -9.938 1.00 97.81 76 ILE A O 1
ATOM 563 N N . ILE A 1 77 ? 8.490 0.649 -9.379 1.00 98.00 77 ILE A N 1
ATOM 564 C CA . ILE A 1 77 ? 8.049 1.742 -10.250 1.00 98.00 77 ILE A CA 1
ATOM 565 C C . ILE A 1 77 ? 8.458 1.418 -11.689 1.00 98.00 77 ILE A C 1
ATOM 567 O O . ILE A 1 77 ? 9.622 1.112 -11.953 1.00 98.00 77 ILE A O 1
ATOM 571 N N . SER A 1 78 ? 7.499 1.477 -12.612 1.00 97.25 78 SER A N 1
ATOM 572 C CA . SER A 1 78 ? 7.718 1.234 -14.047 1.00 97.25 78 SER A CA 1
ATOM 573 C C . SER A 1 78 ? 7.403 2.447 -14.924 1.00 97.25 78 SER A C 1
ATOM 575 O O . SER A 1 78 ? 7.592 2.388 -16.137 1.00 97.25 78 SER A O 1
ATOM 577 N N . GLU A 1 79 ? 6.925 3.534 -14.323 1.00 97.50 79 GLU A N 1
ATOM 578 C CA . GLU A 1 79 ? 6.609 4.798 -14.988 1.00 97.50 79 GLU A CA 1
ATOM 579 C C . GLU A 1 79 ? 7.501 5.938 -14.465 1.00 97.50 79 GLU A C 1
ATOM 581 O O . GLU A 1 79 ? 8.451 5.706 -13.717 1.00 97.50 79 GLU A O 1
ATOM 586 N N . ALA A 1 80 ? 7.237 7.179 -14.890 1.00 97.25 80 ALA A N 1
ATOM 587 C CA . ALA A 1 80 ? 7.998 8.345 -14.431 1.00 97.25 80 ALA A CA 1
ATOM 588 C C . ALA A 1 80 ? 7.820 8.605 -12.923 1.00 97.25 80 ALA A C 1
ATOM 590 O O . ALA A 1 80 ? 8.743 9.078 -12.264 1.00 97.25 80 ALA A O 1
ATOM 591 N N . GLU A 1 81 ? 6.646 8.268 -12.388 1.00 96.94 81 GLU A N 1
ATOM 592 C CA . GLU A 1 81 ? 6.282 8.381 -10.979 1.00 96.94 81 GLU A CA 1
ATOM 593 C C . GLU A 1 81 ? 5.468 7.149 -10.573 1.00 96.94 81 GLU A C 1
ATOM 595 O O . GLU A 1 81 ? 4.834 6.514 -11.414 1.00 96.94 81 GLU A O 1
ATOM 600 N N . GLY A 1 82 ? 5.463 6.814 -9.284 1.00 97.69 82 GLY A N 1
ATOM 601 C CA . GLY A 1 82 ? 4.628 5.747 -8.749 1.00 97.69 82 GLY A CA 1
ATOM 602 C C . GLY A 1 82 ? 4.307 5.983 -7.282 1.00 97.69 82 GLY A C 1
ATOM 603 O O . GLY A 1 82 ? 5.111 6.554 -6.544 1.00 97.69 82 GLY A O 1
ATOM 604 N N . TYR A 1 83 ? 3.132 5.535 -6.856 1.00 97.81 83 TYR A N 1
ATOM 605 C CA . TYR A 1 83 ? 2.658 5.707 -5.488 1.00 97.81 83 TYR A CA 1
ATOM 606 C C . TYR A 1 83 ? 1.751 4.555 -5.060 1.00 97.81 83 TYR A C 1
ATOM 608 O O . TYR A 1 83 ? 1.118 3.894 -5.886 1.00 97.81 83 TYR A O 1
ATOM 616 N N . ILE A 1 84 ? 1.685 4.352 -3.745 1.00 98.38 84 ILE A N 1
ATOM 617 C CA . ILE A 1 84 ? 0.749 3.444 -3.081 1.00 98.38 84 ILE A CA 1
ATOM 618 C C . ILE A 1 84 ? -0.038 4.241 -2.044 1.00 98.38 84 ILE A C 1
ATOM 620 O O . ILE A 1 84 ? 0.512 5.157 -1.427 1.00 98.38 84 ILE A O 1
ATOM 624 N N . TYR A 1 85 ? -1.314 3.930 -1.856 1.00 98.12 85 TYR A N 1
ATOM 625 C CA . TYR A 1 85 ? -2.164 4.660 -0.920 1.00 98.12 85 TYR A CA 1
ATOM 626 C C . TYR A 1 85 ? -3.298 3.795 -0.368 1.00 98.12 85 TYR A C 1
ATOM 628 O O . TYR A 1 85 ? -3.646 2.754 -0.922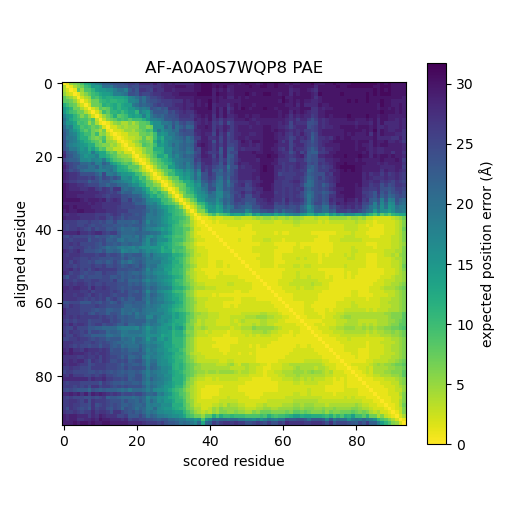 1.00 98.12 85 TYR A O 1
ATOM 636 N N . GLN A 1 86 ? -3.888 4.263 0.731 1.00 97.88 86 GLN A N 1
ATOM 637 C CA . GLN A 1 86 ? -5.188 3.810 1.217 1.00 97.88 86 GLN A CA 1
ATOM 638 C C . GLN A 1 86 ? -6.083 5.018 1.434 1.00 97.88 86 GLN A C 1
ATOM 640 O O . GLN A 1 86 ? -5.635 6.061 1.911 1.00 97.88 86 GLN A O 1
ATOM 645 N N . THR A 1 87 ? -7.363 4.871 1.114 1.00 96.19 87 THR A N 1
ATOM 646 C CA . THR A 1 87 ? -8.376 5.856 1.484 1.00 96.19 87 THR A CA 1
ATOM 647 C C . THR A 1 87 ? -9.012 5.424 2.795 1.00 96.19 87 THR A C 1
ATOM 649 O O . THR A 1 87 ? -9.784 4.469 2.832 1.00 96.19 87 THR A O 1
ATOM 652 N N . ILE A 1 88 ? -8.685 6.137 3.871 1.00 93.38 88 ILE A N 1
ATOM 653 C CA . ILE A 1 88 ? -9.215 5.869 5.207 1.00 93.38 88 ILE A CA 1
ATOM 654 C C . ILE A 1 88 ? -10.261 6.933 5.554 1.00 93.38 88 ILE A C 1
ATOM 656 O O . ILE A 1 88 ? -9.924 8.120 5.575 1.00 93.38 88 ILE A O 1
ATOM 660 N N . PRO A 1 89 ? -11.523 6.554 5.828 1.00 89.81 89 PRO A N 1
ATOM 661 C CA . PRO A 1 89 ? -12.499 7.497 6.348 1.00 89.81 89 PRO A CA 1
ATOM 662 C C . PRO A 1 89 ? -12.094 7.916 7.764 1.00 89.81 89 PRO A C 1
ATOM 664 O O . PRO A 1 89 ? -11.864 7.076 8.632 1.00 89.81 89 PRO A O 1
ATOM 667 N N . VAL A 1 90 ? -12.033 9.224 7.999 1.00 88.12 90 VAL A N 1
ATOM 668 C CA . VAL A 1 90 ? -11.751 9.814 9.312 1.00 88.12 90 VAL A CA 1
ATOM 669 C C . VAL A 1 90 ? -12.879 10.763 9.692 1.00 88.12 90 VAL A C 1
ATOM 671 O O . VAL A 1 90 ? -13.504 11.369 8.820 1.00 88.12 90 VAL A O 1
ATOM 674 N N . SER A 1 91 ? -13.145 10.903 10.991 1.00 87.31 91 SER A N 1
ATOM 675 C CA . SER A 1 91 ? -14.004 11.989 11.457 1.00 87.31 91 SER A CA 1
ATOM 676 C C . SER A 1 91 ? -13.197 13.288 11.409 1.00 87.31 91 SER A C 1
ATOM 678 O O . SER A 1 91 ? -12.132 13.331 12.029 1.00 87.31 91 SER A O 1
ATOM 680 N N . PRO A 1 92 ? -13.664 14.356 10.735 1.00 82.88 92 PRO A N 1
ATOM 681 C CA . PRO A 1 92 ? -13.221 15.692 11.115 1.00 82.88 92 PRO A CA 1
ATOM 682 C C . PRO A 1 92 ? -13.617 15.907 12.590 1.00 82.88 92 PRO A C 1
ATOM 684 O O . PRO A 1 92 ? -14.596 15.308 13.037 1.00 82.88 92 PRO A O 1
ATOM 687 N N . GLU A 1 93 ? -12.810 16.651 13.347 1.00 77.88 93 GLU A N 1
ATOM 688 C CA . GLU A 1 93 ? -12.860 16.774 14.819 1.00 77.88 93 GLU A CA 1
ATOM 689 C C . GLU A 1 93 ? -14.283 16.833 15.428 1.00 77.88 93 GLU A C 1
ATOM 691 O O . GLU A 1 93 ? -15.202 17.396 14.829 1.00 77.88 93 GLU A O 1
ATOM 696 N N . ALA A 1 94 ? -14.443 16.235 16.619 1.00 59.84 94 ALA A N 1
ATOM 697 C CA . ALA A 1 94 ? -15.669 16.276 17.429 1.00 59.84 94 ALA A CA 1
ATOM 698 C C . ALA A 1 94 ? -15.928 17.659 18.046 1.00 59.84 94 ALA A C 1
ATOM 700 O O . ALA A 1 94 ? -14.941 18.323 18.436 1.00 59.84 94 ALA A O 1
#

Foldseek 3Di: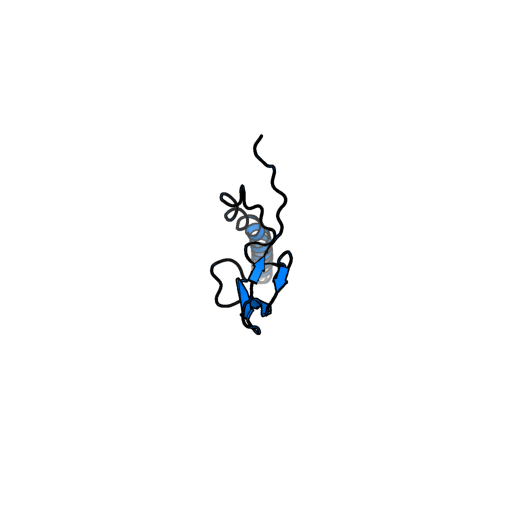
DDPDPPVVVVVVVVVVVVVVVVVVPPVPPPPPPPVPDDQQDCPQCLVWCPQKDKDQFDKTWDQPPGPDDRIHIDTDGPHPDMDMDHDGDDDDDD

Nearest PDB structures (foldseek):
  3oea-assembly1_A  TM=7.985E-01  e=2.383E-01  Caldanaerobius polysaccharolyticus
  2zex-assembly1_A  TM=7.999E-01  e=2.902E-01  Caldanaerobius polysaccharolyticus
  2zew-assembly1_B  TM=8.847E-01  e=1.009E+00  Caldanaerobius polysaccharolyticus

Secondary structure (DSSP, 8-state):
-PPPTHHHHHHHHHHHHHHHHHHTTTTSTTS-TT-TT--SSSTT-TTTTTT-EEESEEEEEESSS-SSSS-EEEEEE-SS--EEE---------